Protein AF-A0A949Q951-F1 (afdb_monomer_lite)

Structure (mmCIF, N/CA/C/O backbone):
data_AF-A0A949Q951-F1
#
_entry.id   AF-A0A949Q951-F1
#
loop_
_atom_site.group_PDB
_atom_site.id
_atom_site.type_symbol
_atom_site.label_atom_id
_atom_site.label_alt_id
_atom_site.label_comp_id
_atom_site.label_asym_id
_atom_site.label_entity_id
_atom_site.label_seq_id
_atom_site.pdbx_PDB_ins_code
_atom_site.Cartn_x
_atom_site.Cartn_y
_atom_site.Cartn_z
_atom_site.occupancy
_atom_site.B_iso_or_equiv
_atom_site.auth_seq_id
_atom_site.auth_comp_id
_atom_site.auth_asym_id
_atom_site.auth_atom_id
_atom_site.pdbx_PDB_model_num
ATOM 1 N N . ALA A 1 1 ? 5.666 -9.794 -0.772 1.00 92.56 1 ALA A N 1
ATOM 2 C CA . ALA A 1 1 ? 6.484 -8.884 -1.601 1.00 92.56 1 ALA A CA 1
ATOM 3 C C . ALA A 1 1 ? 5.979 -7.473 -1.362 1.00 92.56 1 ALA A C 1
ATOM 5 O O . ALA A 1 1 ? 4.818 -7.342 -1.013 1.00 92.56 1 ALA A O 1
ATOM 6 N N . GLU A 1 2 ? 6.804 -6.449 -1.551 1.00 94.69 2 GLU A N 1
ATOM 7 C CA . GLU A 1 2 ? 6.413 -5.057 -1.303 1.00 94.69 2 GLU A CA 1
ATOM 8 C C . GLU A 1 2 ? 6.568 -4.225 -2.583 1.00 94.69 2 GLU A C 1
ATOM 10 O O . GLU A 1 2 ? 7.562 -4.348 -3.308 1.00 94.69 2 GLU A O 1
ATOM 15 N N . ALA A 1 3 ? 5.567 -3.400 -2.884 1.00 94.50 3 ALA A N 1
ATOM 16 C CA . ALA A 1 3 ? 5.558 -2.507 -4.030 1.00 94.50 3 ALA A CA 1
ATOM 17 C C . ALA A 1 3 ? 6.258 -1.187 -3.680 1.00 94.50 3 ALA A C 1
ATOM 19 O O . ALA A 1 3 ? 5.653 -0.251 -3.160 1.00 94.50 3 ALA A O 1
ATOM 20 N N . LEU A 1 4 ? 7.539 -1.095 -4.032 1.00 94.00 4 LEU A N 1
ATOM 21 C CA . LEU A 1 4 ? 8.333 0.109 -3.823 1.00 94.00 4 LEU A CA 1
ATOM 22 C C . LEU A 1 4 ? 8.387 0.961 -5.091 1.00 94.00 4 LEU A C 1
ATOM 24 O O . LEU A 1 4 ? 8.942 0.550 -6.114 1.00 94.00 4 LEU A O 1
ATOM 28 N N . VAL A 1 5 ? 7.854 2.182 -5.018 1.00 93.94 5 VAL A N 1
ATOM 29 C CA . VAL A 1 5 ? 7.845 3.092 -6.166 1.00 93.94 5 VAL A CA 1
ATOM 30 C C . VAL A 1 5 ? 9.274 3.464 -6.584 1.00 93.94 5 VAL A C 1
ATOM 32 O O . VAL A 1 5 ? 10.173 3.656 -5.758 1.00 93.94 5 VAL A O 1
ATOM 35 N N . ARG A 1 6 ? 9.504 3.550 -7.893 1.00 94.50 6 ARG A N 1
ATOM 36 C CA . ARG A 1 6 ? 10.776 3.962 -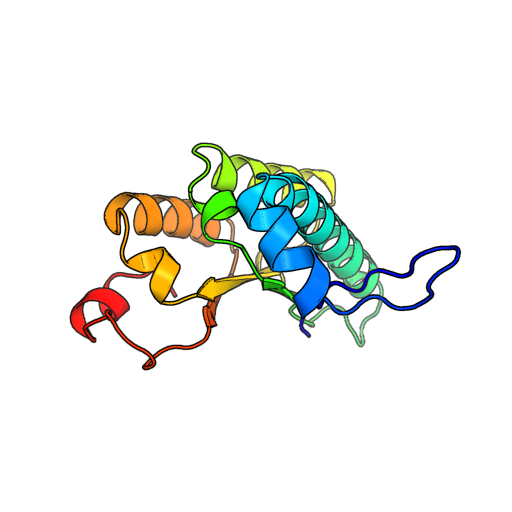8.496 1.00 94.50 6 ARG A CA 1
ATOM 37 C C . ARG A 1 6 ? 10.472 4.899 -9.651 1.00 94.50 6 ARG A C 1
ATOM 39 O O . ARG A 1 6 ? 9.682 4.549 -10.524 1.00 94.50 6 ARG A O 1
ATOM 46 N N . TRP A 1 7 ? 11.110 6.064 -9.669 1.00 94.50 7 TRP A N 1
ATOM 47 C CA . TRP A 1 7 ? 10.988 6.994 -10.784 1.00 94.50 7 TRP A CA 1
ATOM 48 C C . TRP A 1 7 ? 12.217 6.881 -11.681 1.00 94.50 7 TRP A C 1
ATOM 50 O O . TRP A 1 7 ? 13.328 7.184 -11.262 1.00 94.50 7 TRP A O 1
ATOM 60 N N . GLN A 1 8 ? 12.011 6.428 -12.916 1.00 94.38 8 GLN A N 1
ATOM 61 C CA . GLN A 1 8 ? 13.016 6.473 -13.976 1.00 94.38 8 GLN A CA 1
ATOM 62 C C . GLN A 1 8 ? 12.754 7.705 -14.844 1.00 94.38 8 GLN A C 1
ATOM 64 O O . GLN A 1 8 ? 11.842 7.703 -15.672 1.00 94.38 8 GLN A O 1
ATOM 69 N N . HIS A 1 9 ? 13.502 8.780 -14.613 1.00 95.06 9 HIS A N 1
ATOM 70 C CA . HIS A 1 9 ? 13.416 9.990 -15.421 1.00 95.06 9 HIS A CA 1
ATOM 71 C C . HIS A 1 9 ? 14.119 9.767 -16.765 1.00 95.06 9 HIS A C 1
ATOM 73 O O . HIS A 1 9 ? 15.242 9.255 -16.768 1.00 95.06 9 HIS A O 1
ATOM 79 N N . PRO A 1 10 ? 13.525 10.187 -17.899 1.00 93.69 10 PRO A N 1
ATOM 80 C CA . PRO A 1 10 ? 14.094 9.937 -19.227 1.00 93.69 10 PRO A CA 1
ATOM 81 C C . PRO A 1 10 ? 15.507 10.511 -19.401 1.00 93.69 10 PRO A C 1
ATOM 83 O O . PRO A 1 10 ? 16.320 9.926 -20.106 1.00 93.69 10 PRO A O 1
ATOM 86 N N . GLU A 1 11 ? 15.808 11.625 -18.730 1.00 96.06 11 GLU A N 1
ATOM 87 C CA . GLU A 1 11 ? 17.110 12.307 -18.828 1.00 96.06 11 GLU A CA 1
ATOM 88 C C . GLU A 1 11 ? 17.984 12.175 -17.573 1.00 96.06 11 GLU A C 1
ATOM 90 O O . GLU A 1 11 ? 19.206 12.172 -17.667 1.00 96.06 11 GLU A O 1
ATOM 95 N N . GLN A 1 12 ? 17.375 12.074 -16.386 1.00 92.62 12 GLN A N 1
ATOM 96 C CA . GLN A 1 12 ? 18.088 12.137 -15.101 1.00 92.62 12 GLN A CA 1
ATOM 97 C C . GLN A 1 12 ? 18.330 10.739 -14.515 1.00 92.62 12 GLN A C 1
ATOM 99 O O . GLN A 1 12 ? 18.992 10.603 -13.489 1.00 92.62 12 GLN A O 1
ATOM 104 N N . GLY A 1 13 ? 17.807 9.691 -15.161 1.00 94.62 13 GLY A N 1
ATOM 105 C CA . GLY A 1 13 ? 17.889 8.323 -14.671 1.00 94.62 13 GLY A CA 1
ATOM 106 C C . GLY A 1 13 ? 17.041 8.103 -13.419 1.00 94.62 13 GLY A C 1
ATOM 107 O O . GLY A 1 13 ? 15.970 8.690 -13.258 1.00 94.62 13 GLY A O 1
ATOM 108 N N . ALA A 1 14 ? 17.499 7.214 -12.540 1.00 95.38 14 ALA A N 1
ATOM 109 C CA . ALA A 1 14 ? 16.758 6.836 -11.345 1.00 95.38 14 ALA A CA 1
ATOM 110 C C . ALA A 1 14 ? 16.713 7.982 -10.319 1.00 95.38 14 ALA A C 1
ATOM 112 O O . ALA A 1 14 ? 17.737 8.362 -9.752 1.00 95.38 14 ALA A O 1
ATOM 113 N N . ILE A 1 15 ? 15.513 8.482 -10.029 1.00 95.81 15 ILE A N 1
ATOM 114 C CA . ILE A 1 15 ? 15.260 9.478 -8.985 1.00 95.81 15 ILE A CA 1
ATOM 115 C C . ILE A 1 15 ? 14.768 8.764 -7.723 1.00 95.81 15 ILE A C 1
ATOM 117 O O . ILE A 1 15 ? 13.821 7.970 -7.752 1.00 95.81 15 ILE A O 1
ATOM 121 N N . SER A 1 16 ? 15.420 9.058 -6.596 1.00 94.19 16 SER A N 1
ATOM 122 C CA . SER A 1 16 ? 15.073 8.483 -5.294 1.00 94.19 16 SER A CA 1
ATOM 123 C C . SER A 1 16 ? 13.668 8.909 -4.840 1.00 94.19 16 SER A C 1
ATOM 125 O O . SER A 1 16 ? 13.351 10.099 -4.921 1.00 94.19 16 SER A O 1
ATOM 127 N N . PRO A 1 17 ? 12.853 7.996 -4.273 1.00 93.88 17 PRO A N 1
ATOM 128 C CA . PRO A 1 17 ? 11.592 8.338 -3.609 1.00 93.88 17 PRO A CA 1
ATOM 129 C C . PRO A 1 17 ? 11.718 9.462 -2.582 1.00 93.88 17 PRO A C 1
ATOM 131 O O . PRO A 1 17 ? 10.856 10.333 -2.532 1.00 93.88 17 PRO A O 1
ATOM 134 N N . ALA A 1 18 ? 12.831 9.520 -1.847 1.00 94.12 18 ALA A N 1
ATOM 135 C CA . ALA A 1 18 ? 13.078 10.574 -0.863 1.00 94.12 18 ALA A CA 1
ATOM 136 C C . ALA A 1 18 ? 13.090 11.993 -1.469 1.00 94.12 18 ALA A C 1
ATOM 138 O O . ALA A 1 18 ? 12.850 12.959 -0.753 1.00 94.12 18 ALA A O 1
ATOM 139 N N . MET A 1 19 ? 13.343 12.130 -2.776 1.00 93.81 19 MET A N 1
ATOM 140 C CA . MET A 1 19 ? 13.358 13.426 -3.461 1.00 93.81 19 MET A CA 1
ATOM 141 C C . MET A 1 19 ? 11.974 13.872 -3.936 1.00 93.81 19 MET A C 1
ATOM 143 O O . MET A 1 19 ? 11.700 15.067 -3.959 1.00 93.81 19 MET A O 1
ATOM 147 N N . PHE A 1 20 ? 11.111 12.940 -4.351 1.00 94.88 20 PHE A N 1
ATOM 148 C CA . PHE A 1 20 ? 9.843 13.296 -4.998 1.00 94.88 20 PHE A CA 1
ATOM 149 C C . PHE A 1 20 ? 8.609 13.016 -4.146 1.00 94.88 20 PHE A C 1
ATOM 151 O O . PHE A 1 20 ? 7.591 13.669 -4.355 1.00 94.88 20 PHE A O 1
ATOM 158 N N . ILE A 1 21 ? 8.669 12.081 -3.193 1.00 95.31 21 ILE A N 1
ATOM 159 C CA . ILE A 1 21 ? 7.531 11.774 -2.320 1.00 95.31 21 ILE A CA 1
ATOM 160 C C . ILE A 1 21 ? 7.147 12.981 -1.456 1.00 95.31 21 ILE A C 1
ATOM 162 O O . ILE A 1 21 ? 5.970 13.334 -1.500 1.00 95.31 21 ILE A O 1
ATOM 166 N N . PRO A 1 22 ? 8.076 13.693 -0.779 1.00 95.00 22 PRO A N 1
ATOM 167 C CA . PRO A 1 22 ? 7.706 14.879 -0.001 1.00 95.00 22 PRO A CA 1
ATOM 168 C C . PRO A 1 22 ? 7.010 15.947 -0.856 1.00 95.00 22 PRO A C 1
ATOM 170 O O . PRO A 1 22 ? 5.962 16.469 -0.483 1.00 95.00 22 PRO A O 1
ATOM 173 N N . LEU A 1 23 ? 7.524 16.200 -2.064 1.00 95.00 23 LEU A N 1
ATOM 174 C CA . LEU A 1 23 ? 6.923 17.152 -2.998 1.00 95.00 23 LEU A CA 1
ATOM 175 C C . LEU A 1 23 ? 5.541 16.688 -3.489 1.00 95.00 23 LEU A C 1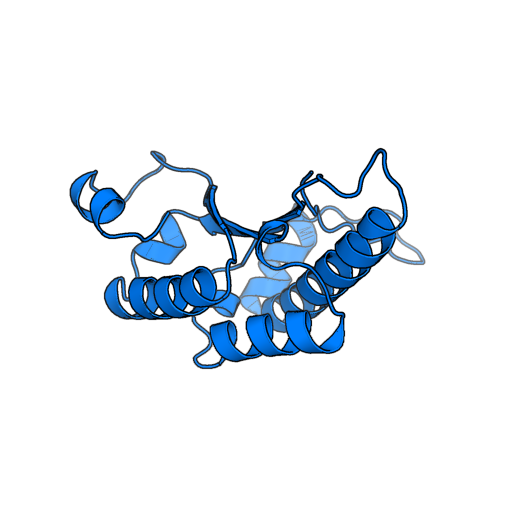
ATOM 177 O O . LEU A 1 23 ? 4.603 17.483 -3.589 1.00 95.00 23 LEU A O 1
ATOM 181 N N . ALA A 1 24 ? 5.391 15.398 -3.796 1.00 96.25 24 ALA A N 1
ATOM 182 C CA . ALA A 1 24 ? 4.109 14.820 -4.182 1.00 96.25 24 ALA A CA 1
ATOM 183 C C . ALA A 1 24 ? 3.091 14.923 -3.039 1.00 96.25 24 ALA A C 1
ATOM 185 O O . ALA A 1 24 ? 1.911 15.179 -3.282 1.00 96.25 24 ALA A O 1
ATOM 186 N N . GLU A 1 25 ? 3.527 14.757 -1.792 1.00 94.62 25 GLU A N 1
ATOM 187 C CA . GLU A 1 25 ? 2.675 14.962 -0.632 1.00 94.62 25 GLU A CA 1
ATOM 188 C C . GLU A 1 25 ? 2.267 16.422 -0.522 1.00 94.62 25 GLU A C 1
ATOM 190 O O . GLU A 1 25 ? 1.068 16.696 -0.514 1.00 94.62 25 GLU A O 1
ATOM 195 N N . GLU A 1 26 ? 3.210 17.362 -0.484 1.00 94.81 26 GLU A N 1
ATOM 196 C CA . GLU A 1 26 ? 2.952 18.805 -0.387 1.00 94.81 26 GLU A CA 1
ATOM 197 C C . GLU A 1 26 ? 1.955 19.297 -1.442 1.00 94.81 26 GLU A C 1
ATOM 199 O O . GLU A 1 26 ? 0.977 19.961 -1.099 1.00 94.81 26 GLU A O 1
ATOM 204 N N . THR A 1 27 ? 2.140 18.883 -2.696 1.00 96.00 27 THR A N 1
ATOM 205 C CA . THR A 1 27 ? 1.289 19.271 -3.836 1.00 96.00 27 THR A CA 1
ATOM 206 C C . THR A 1 27 ? -0.029 18.498 -3.929 1.00 96.00 27 THR A C 1
ATOM 208 O O . THR A 1 27 ? -0.904 18.860 -4.712 1.00 96.00 27 THR A O 1
ATOM 211 N N . GLY A 1 28 ? -0.190 17.417 -3.160 1.00 95.31 28 GLY A N 1
ATOM 212 C CA . GLY A 1 28 ? -1.333 16.504 -3.255 1.00 95.31 28 GLY A CA 1
ATOM 213 C C . GLY A 1 28 ? -1.252 15.504 -4.417 1.00 95.31 28 GLY A C 1
ATOM 214 O O . GLY A 1 28 ? -2.102 14.618 -4.517 1.00 95.31 28 GLY A O 1
ATOM 215 N N . PHE A 1 29 ? -0.213 15.577 -5.255 1.00 96.69 29 PHE A N 1
ATOM 216 C CA . PHE A 1 29 ? 0.020 14.634 -6.350 1.00 96.69 29 PHE A CA 1
ATOM 217 C C . PHE A 1 29 ? 0.235 13.190 -5.864 1.00 96.69 29 PHE A C 1
ATOM 219 O O . PHE A 1 29 ? -0.021 12.242 -6.607 1.00 96.69 29 PHE A O 1
ATOM 226 N N . ILE A 1 30 ? 0.601 13.002 -4.590 1.00 96.94 30 ILE A N 1
ATOM 227 C CA . ILE A 1 30 ? 0.725 11.687 -3.946 1.00 96.94 30 ILE A CA 1
ATOM 228 C C . ILE A 1 30 ? -0.553 10.847 -4.062 1.00 96.94 30 ILE A C 1
ATOM 230 O O . ILE A 1 30 ? -0.477 9.627 -4.140 1.00 96.94 30 ILE A O 1
ATOM 234 N N . ILE A 1 31 ? -1.729 11.480 -4.141 1.00 97.06 31 ILE A N 1
ATOM 235 C CA . ILE A 1 31 ? -3.007 10.776 -4.306 1.00 97.06 31 ILE A CA 1
ATOM 236 C C . ILE A 1 31 ? -3.059 10.085 -5.676 1.00 97.06 31 ILE A C 1
ATOM 238 O O . ILE A 1 31 ? -3.466 8.928 -5.774 1.00 97.06 31 ILE A O 1
ATOM 242 N N . GLN A 1 32 ? -2.609 10.771 -6.730 1.00 96.81 32 GLN A N 1
ATOM 243 C CA . GLN A 1 32 ? -2.574 10.220 -8.087 1.00 96.81 32 GLN A CA 1
ATOM 244 C C . GLN A 1 32 ? -1.496 9.143 -8.220 1.00 96.81 32 GLN A C 1
ATOM 246 O O . GLN A 1 32 ? -1.751 8.089 -8.803 1.00 96.81 32 GLN A O 1
ATOM 251 N N . VAL A 1 33 ? -0.320 9.373 -7.624 1.00 97.00 33 VAL A N 1
ATOM 252 C CA . VAL A 1 33 ? 0.754 8.371 -7.555 1.00 97.00 33 VAL A CA 1
ATOM 253 C C . VAL A 1 33 ? 0.256 7.112 -6.849 1.00 97.00 33 VAL A C 1
ATOM 255 O O . VAL A 1 33 ? 0.386 6.019 -7.391 1.00 97.00 33 VAL A O 1
ATOM 258 N N . GLY A 1 34 ? -0.377 7.254 -5.685 1.00 97.44 34 GLY A N 1
ATOM 259 C CA . GLY A 1 34 ? -0.910 6.133 -4.918 1.00 97.44 34 GLY A CA 1
ATOM 260 C C . GLY A 1 34 ? -2.004 5.360 -5.657 1.00 97.44 34 GLY A C 1
ATOM 261 O O . GLY A 1 34 ? -2.003 4.131 -5.631 1.00 97.44 34 GLY A O 1
ATOM 262 N N . ALA A 1 35 ? -2.908 6.043 -6.367 1.00 97.81 35 ALA A N 1
ATOM 263 C CA . ALA A 1 35 ? -3.921 5.384 -7.197 1.00 97.81 35 ALA A CA 1
ATOM 264 C C . ALA A 1 35 ? -3.283 4.567 -8.333 1.00 97.81 35 ALA A C 1
ATOM 266 O O . ALA A 1 35 ? -3.674 3.425 -8.589 1.00 97.81 35 ALA A O 1
ATOM 267 N N . TRP A 1 36 ? -2.260 5.127 -8.985 1.00 97.75 36 TRP A N 1
ATOM 268 C CA . TRP A 1 36 ? -1.504 4.423 -10.017 1.00 97.75 36 TRP A CA 1
ATOM 269 C C . TRP A 1 36 ? -0.758 3.205 -9.453 1.00 97.75 36 TRP A C 1
ATOM 271 O O . TRP A 1 36 ? -0.864 2.118 -10.024 1.00 97.75 36 TRP A O 1
ATOM 281 N N . VAL A 1 37 ? -0.063 3.352 -8.318 1.00 98.19 37 VAL A N 1
ATOM 282 C CA . VAL A 1 37 ? 0.654 2.249 -7.650 1.00 98.19 37 VAL A CA 1
ATOM 283 C C . VAL A 1 37 ? -0.313 1.129 -7.275 1.00 98.19 37 VAL A C 1
ATOM 285 O O . VAL A 1 37 ? -0.051 -0.028 -7.595 1.00 98.19 37 VAL A O 1
ATOM 288 N N . LEU A 1 38 ? -1.454 1.459 -6.664 1.00 98.56 38 LEU A N 1
ATOM 289 C CA . LEU A 1 38 ? -2.470 0.484 -6.273 1.00 98.56 38 LEU A CA 1
ATOM 290 C C . LEU A 1 38 ? -2.979 -0.321 -7.473 1.00 98.56 38 LEU A C 1
ATOM 292 O O . LEU A 1 38 ? -3.057 -1.549 -7.413 1.00 98.56 38 LEU A O 1
ATOM 296 N N . ARG A 1 39 ? -3.295 0.357 -8.582 1.00 98.62 39 ARG A N 1
ATOM 297 C CA . ARG A 1 39 ? -3.731 -0.314 -9.809 1.00 98.62 39 ARG A CA 1
ATOM 298 C C . ARG A 1 39 ? -2.653 -1.254 -10.343 1.00 98.62 39 ARG A C 1
ATOM 300 O O . ARG A 1 39 ? -2.960 -2.403 -10.650 1.00 98.62 39 ARG A O 1
ATOM 307 N N . ARG A 1 40 ? -1.397 -0.799 -10.407 1.00 98.50 40 ARG A N 1
ATOM 308 C CA . ARG A 1 40 ? -0.266 -1.631 -10.847 1.00 98.50 40 ARG A CA 1
ATOM 309 C C . ARG A 1 40 ? -0.046 -2.840 -9.947 1.00 98.50 40 ARG A C 1
ATOM 311 O O . ARG A 1 40 ? 0.213 -3.923 -10.459 1.00 98.50 40 ARG A O 1
ATOM 318 N N . ALA A 1 41 ? -0.190 -2.682 -8.635 1.00 98.56 41 ALA A N 1
ATOM 319 C CA . ALA A 1 41 ? -0.101 -3.788 -7.690 1.00 98.56 41 ALA A CA 1
ATOM 320 C C . ALA A 1 41 ? -1.206 -4.827 -7.934 1.00 98.56 41 ALA A C 1
ATOM 322 O O . ALA A 1 41 ? -0.930 -6.023 -7.998 1.00 98.56 41 ALA A O 1
ATOM 323 N N . CYS A 1 42 ? -2.442 -4.380 -8.159 1.00 98.75 42 CYS A N 1
ATOM 324 C CA . CYS A 1 42 ? -3.551 -5.276 -8.475 1.00 98.75 42 CYS A CA 1
ATOM 325 C C . CYS A 1 42 ? -3.340 -6.004 -9.817 1.00 98.75 42 CYS A C 1
ATOM 327 O O . CYS A 1 42 ? -3.508 -7.220 -9.891 1.00 98.75 42 CYS A O 1
ATOM 329 N N . GLU A 1 43 ? -2.900 -5.300 -10.864 1.00 98.69 43 GLU A N 1
ATOM 330 C CA . GLU A 1 43 ? -2.518 -5.906 -12.153 1.00 98.69 43 GLU A CA 1
ATOM 331 C C . GLU A 1 43 ? -1.387 -6.941 -11.979 1.00 98.69 43 GLU A C 1
ATOM 333 O O . GLU A 1 43 ? -1.426 -8.020 -12.572 1.00 98.69 43 GLU A O 1
ATOM 338 N N . GLN A 1 44 ? -0.406 -6.654 -11.120 1.00 98.56 44 GLN A N 1
ATOM 339 C CA . GLN A 1 44 ? 0.705 -7.558 -10.824 1.00 98.56 44 GLN A CA 1
ATOM 340 C C . GLN A 1 44 ? 0.257 -8.823 -10.077 1.00 98.56 44 GLN A C 1
ATOM 342 O O . GLN A 1 44 ? 0.735 -9.914 -10.392 1.00 98.56 44 GLN A O 1
ATOM 347 N N . LEU A 1 45 ? -0.674 -8.702 -9.127 1.00 98.69 45 LEU A N 1
ATOM 348 C CA . LEU A 1 45 ? -1.274 -9.847 -8.434 1.00 98.69 45 LEU A CA 1
ATOM 349 C C . LEU A 1 45 ? -2.034 -10.758 -9.405 1.00 98.69 45 LEU A C 1
ATOM 351 O O . LEU A 1 45 ? -1.933 -11.981 -9.313 1.00 98.69 45 LEU A O 1
ATOM 355 N N . VAL A 1 46 ? -2.746 -10.176 -10.372 1.00 98.62 46 VAL A N 1
ATOM 356 C CA . VAL A 1 46 ? -3.406 -10.936 -11.445 1.00 98.62 46 VAL A CA 1
ATOM 357 C C . VAL A 1 46 ? -2.373 -11.629 -12.326 1.00 98.62 46 VAL A C 1
ATOM 359 O O . VAL A 1 46 ? -2.543 -12.792 -12.665 1.00 98.62 46 VAL A O 1
ATOM 362 N N . LEU A 1 47 ? -1.263 -10.977 -12.673 1.00 98.44 47 LEU A N 1
ATOM 363 C CA . LEU A 1 47 ? -0.202 -11.644 -13.429 1.00 98.44 47 LEU A CA 1
ATOM 364 C C . LEU A 1 47 ? 0.365 -12.848 -12.658 1.00 98.44 47 LEU A C 1
ATOM 366 O O . LEU A 1 47 ? 0.516 -13.930 -13.223 1.00 98.44 47 LEU A O 1
ATOM 370 N N . TRP A 1 48 ? 0.643 -12.679 -11.363 1.00 98.44 48 TRP A N 1
ATOM 371 C CA . TRP A 1 48 ? 1.162 -13.748 -10.509 1.00 98.44 48 TRP A CA 1
ATOM 372 C C . TRP A 1 48 ? 0.181 -14.898 -10.306 1.00 98.44 48 TRP A C 1
ATOM 374 O O . TRP A 1 48 ? 0.629 -16.035 -10.171 1.00 98.44 48 TRP A O 1
ATOM 384 N N . SER A 1 49 ? -1.131 -14.651 -10.344 1.00 98.12 49 SER A N 1
ATOM 385 C CA . SER A 1 49 ? -2.135 -15.711 -10.185 1.00 98.12 49 SER A CA 1
ATOM 386 C C . SER A 1 49 ? -2.052 -16.789 -11.275 1.00 98.12 49 SER A C 1
ATOM 388 O O . SER A 1 49 ? -2.369 -17.947 -11.014 1.00 98.12 49 SER A O 1
ATOM 390 N N . HIS A 1 50 ? -1.542 -16.445 -12.462 1.00 97.88 50 HIS A N 1
ATOM 391 C CA . HIS A 1 50 ? -1.347 -17.377 -13.575 1.00 97.88 50 HIS A CA 1
ATOM 392 C C . HIS A 1 50 ? -0.099 -18.262 -13.427 1.00 97.88 50 HIS A C 1
ATOM 394 O O . HIS A 1 50 ? 0.084 -19.201 -14.202 1.00 97.88 50 HIS A O 1
ATOM 400 N N . ASN A 1 51 ? 0.772 -17.982 -12.453 1.00 97.75 51 ASN A N 1
ATOM 401 C CA . ASN A 1 51 ? 1.970 -18.768 -12.185 1.00 97.75 51 ASN A CA 1
ATOM 402 C C . ASN A 1 51 ? 1.814 -19.535 -10.857 1.00 97.75 51 ASN A C 1
ATOM 404 O O . ASN A 1 51 ? 1.801 -18.901 -9.801 1.00 97.75 51 ASN A O 1
ATOM 408 N N . PRO A 1 52 ? 1.777 -20.883 -10.860 1.00 97.00 52 PRO A N 1
ATOM 409 C CA . PRO A 1 52 ? 1.635 -21.681 -9.637 1.00 97.00 52 PRO A CA 1
ATOM 410 C C . PRO A 1 52 ? 2.681 -21.385 -8.550 1.00 97.00 52 PRO A C 1
ATO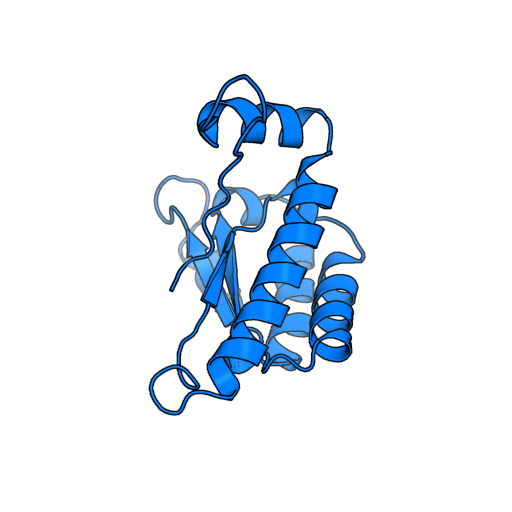M 412 O O . PRO A 1 52 ? 2.393 -21.508 -7.363 1.00 97.00 52 PRO A O 1
ATOM 415 N N . ALA A 1 53 ? 3.889 -20.961 -8.935 1.00 97.62 53 ALA A N 1
ATOM 416 C CA . ALA A 1 53 ? 4.943 -20.605 -7.988 1.00 97.62 53 ALA A CA 1
ATOM 417 C C . ALA A 1 53 ? 4.734 -19.231 -7.324 1.00 97.62 53 ALA A C 1
ATOM 419 O O . ALA A 1 53 ? 5.387 -18.940 -6.328 1.00 97.62 53 ALA A O 1
ATOM 420 N N . MET A 1 54 ? 3.858 -18.379 -7.867 1.00 97.56 54 MET A N 1
ATOM 421 C CA . MET A 1 54 ? 3.663 -16.993 -7.417 1.00 97.56 54 MET A CA 1
ATOM 422 C C . MET A 1 54 ? 2.220 -16.680 -7.007 1.00 97.56 54 MET A C 1
ATOM 424 O O . MET A 1 54 ? 1.987 -15.671 -6.350 1.00 97.56 54 MET A O 1
ATOM 428 N N . CYS A 1 55 ? 1.252 -17.534 -7.345 1.00 97.00 55 CYS A N 1
ATOM 429 C CA . CYS A 1 55 ? -0.176 -17.273 -7.141 1.00 97.00 55 CYS A CA 1
ATOM 430 C C . CYS A 1 55 ? -0.601 -17.114 -5.672 1.00 97.00 55 CYS A C 1
ATOM 432 O O . CYS A 1 55 ? -1.699 -16.638 -5.403 1.00 97.00 55 CYS A O 1
ATOM 434 N N . HIS A 1 56 ? 0.260 -17.501 -4.731 1.00 96.94 56 HIS A N 1
ATOM 435 C CA . HIS A 1 56 ? 0.052 -17.372 -3.290 1.00 96.94 56 HIS A CA 1
ATOM 436 C C . HIS A 1 56 ? 0.742 -16.137 -2.683 1.00 96.94 56 HIS A C 1
ATOM 438 O O . HIS A 1 56 ? 0.619 -15.896 -1.483 1.00 96.94 56 HIS A O 1
ATOM 444 N N . LEU A 1 57 ? 1.507 -15.373 -3.470 1.00 98.00 57 LEU A N 1
ATOM 445 C CA . LEU A 1 57 ? 2.261 -14.232 -2.961 1.00 98.00 57 LEU A CA 1
ATOM 446 C C . LEU A 1 57 ? 1.325 -13.070 -2.628 1.00 98.00 57 LEU A C 1
ATOM 448 O O . LEU A 1 57 ? 0.542 -12.622 -3.461 1.00 98.00 57 LEU A O 1
ATOM 452 N N . THR A 1 58 ? 1.465 -12.545 -1.413 1.00 98.25 58 THR A N 1
ATOM 453 C CA . THR A 1 58 ? 0.885 -11.257 -1.022 1.00 98.25 58 THR A CA 1
ATOM 454 C C . THR A 1 58 ? 1.765 -10.113 -1.528 1.00 98.25 58 THR A C 1
ATOM 456 O O . THR A 1 58 ? 3.001 -10.215 -1.495 1.00 98.25 58 THR A O 1
ATOM 459 N N . LEU A 1 59 ? 1.136 -9.029 -1.980 1.00 98.50 59 LEU A N 1
ATOM 460 C CA . LEU A 1 59 ? 1.788 -7.782 -2.361 1.00 98.50 59 LEU A CA 1
ATOM 461 C C . LEU A 1 59 ? 1.332 -6.643 -1.448 1.00 98.50 59 LEU A C 1
ATOM 463 O O . LEU A 1 59 ? 0.147 -6.308 -1.422 1.00 98.50 59 LEU A O 1
ATOM 467 N N . SER A 1 60 ? 2.289 -6.051 -0.744 1.00 98.31 60 SER A N 1
ATOM 468 C CA . SER A 1 60 ? 2.079 -4.936 0.173 1.00 98.31 60 SER A CA 1
ATOM 469 C C . SER A 1 60 ? 2.278 -3.601 -0.554 1.00 98.31 60 SER A C 1
ATOM 471 O O . SER A 1 60 ? 3.182 -3.470 -1.386 1.00 98.31 60 SER A O 1
ATOM 473 N N . VAL A 1 61 ? 1.397 -2.631 -0.306 1.00 98.06 61 VAL A N 1
ATOM 474 C CA . VAL A 1 61 ? 1.390 -1.303 -0.935 1.00 98.06 61 VAL A CA 1
ATOM 475 C C . VAL A 1 61 ? 1.343 -0.227 0.140 1.00 98.06 61 VAL A C 1
ATOM 477 O O . VAL A 1 61 ? 0.373 -0.136 0.889 1.00 98.06 61 VAL A O 1
ATOM 480 N N . ASN A 1 62 ? 2.353 0.638 0.143 1.00 95.94 62 ASN A N 1
ATOM 481 C CA . ASN A 1 62 ? 2.412 1.815 1.000 1.00 95.94 62 ASN A CA 1
ATOM 482 C C . ASN A 1 62 ? 1.315 2.828 0.646 1.00 95.94 62 ASN A C 1
ATOM 484 O O . ASN A 1 62 ? 1.183 3.235 -0.514 1.00 95.94 62 ASN A O 1
ATOM 488 N N . VAL A 1 63 ? 0.557 3.275 1.650 1.00 95.94 63 VAL A N 1
ATOM 489 C CA . VAL A 1 63 ? -0.507 4.272 1.481 1.00 95.94 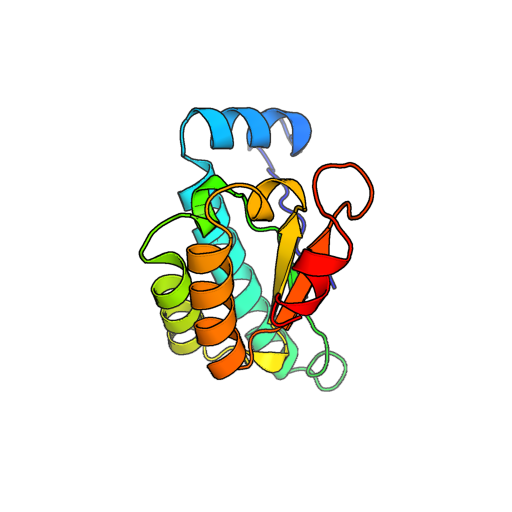63 VAL A CA 1
ATOM 490 C C . VAL A 1 63 ? -0.175 5.538 2.264 1.00 95.94 63 VAL A C 1
ATOM 492 O O . VAL A 1 63 ? -0.047 5.528 3.485 1.00 95.94 63 VAL A O 1
ATOM 495 N N . SER A 1 64 ? -0.096 6.671 1.561 1.00 94.12 64 SER A N 1
ATOM 496 C CA . SER A 1 64 ? 0.097 7.968 2.221 1.00 94.12 64 SER A CA 1
ATOM 497 C C . SER A 1 64 ? -1.125 8.369 3.053 1.00 94.12 64 SER A C 1
ATOM 499 O O . SER A 1 64 ? -2.276 8.145 2.657 1.00 94.12 64 SER A O 1
ATOM 501 N N . ALA A 1 65 ? -0.894 9.099 4.147 1.00 92.44 65 ALA A N 1
ATOM 502 C CA . ALA A 1 65 ? -1.975 9.628 4.975 1.00 92.44 65 ALA A CA 1
ATOM 503 C C . ALA A 1 65 ? -2.944 10.518 4.176 1.00 92.44 65 ALA A C 1
ATOM 505 O O . ALA A 1 65 ? -4.156 10.459 4.379 1.00 92.44 65 ALA A O 1
ATOM 506 N N . LYS A 1 66 ? -2.446 11.334 3.234 1.00 93.31 66 LYS A N 1
ATOM 507 C CA . LYS A 1 66 ? -3.300 12.203 2.399 1.00 93.31 66 LYS A CA 1
ATOM 508 C C . LYS A 1 66 ? -4.245 11.408 1.497 1.00 93.31 66 LYS A C 1
ATOM 510 O O . LYS A 1 66 ? -5.384 11.830 1.296 1.00 93.31 66 LYS A O 1
ATOM 515 N N . GLN A 1 67 ? -3.781 10.279 0.963 1.00 95.31 67 GLN A N 1
ATOM 516 C CA . GLN A 1 67 ? -4.589 9.396 0.128 1.00 95.31 67 GLN A CA 1
ATOM 517 C C . GLN A 1 67 ? -5.620 8.634 0.963 1.00 95.31 67 GLN A C 1
ATOM 519 O O . GLN A 1 67 ? -6.798 8.643 0.618 1.00 95.31 67 GLN A O 1
ATOM 524 N N . PHE A 1 68 ? -5.208 8.030 2.080 1.00 95.25 68 PHE A N 1
ATOM 525 C CA . PHE A 1 68 ? -6.112 7.249 2.924 1.00 95.25 68 PHE A CA 1
ATOM 526 C C . PHE A 1 68 ? -7.251 8.102 3.503 1.00 95.25 68 PHE A C 1
ATOM 528 O O . PHE A 1 68 ? -8.400 7.661 3.584 1.00 95.25 68 PHE A O 1
ATOM 535 N N . HIS A 1 69 ? -6.970 9.360 3.863 1.00 93.38 69 HIS A N 1
ATOM 536 C CA . HIS A 1 69 ? -7.981 10.281 4.381 1.00 93.38 69 HIS A CA 1
ATOM 537 C C . HIS A 1 69 ? -9.011 10.739 3.336 1.00 93.38 69 HIS A C 1
ATOM 539 O O . HIS A 1 69 ? -10.059 11.249 3.736 1.00 93.38 69 HIS A O 1
ATOM 545 N N . GLN A 1 70 ? -8.806 10.492 2.035 1.00 94.69 70 GLN A N 1
ATOM 546 C CA . GLN A 1 70 ? -9.846 10.747 1.032 1.00 94.69 70 GLN A CA 1
ATOM 547 C C . GLN A 1 70 ? -11.128 9.984 1.381 1.00 94.69 70 GLN A C 1
ATOM 549 O O . GLN A 1 70 ? -11.090 8.822 1.798 1.00 94.69 70 GLN A O 1
ATOM 554 N N . LYS A 1 71 ? -12.280 10.650 1.260 1.00 94.19 71 LYS A N 1
ATOM 555 C CA . LYS A 1 71 ? -13.578 10.072 1.653 1.00 94.19 71 LYS A CA 1
ATOM 556 C C . LYS A 1 71 ? -13.908 8.815 0.849 1.00 94.19 71 LYS A C 1
ATOM 558 O O . LYS A 1 71 ? -14.483 7.876 1.382 1.00 94.19 71 LYS A O 1
ATOM 563 N N . ASP A 1 72 ? -13.501 8.791 -0.411 1.00 95.44 72 ASP A N 1
ATOM 564 C CA . ASP A 1 72 ? -13.739 7.729 -1.381 1.00 95.44 72 ASP A CA 1
ATOM 565 C C . ASP A 1 72 ? -12.611 6.686 -1.447 1.00 95.44 72 ASP A C 1
ATOM 567 O O . ASP A 1 72 ? -12.680 5.785 -2.279 1.00 95.44 72 ASP A O 1
ATOM 571 N N . PHE A 1 73 ? -11.600 6.748 -0.568 1.00 97.44 73 PHE A N 1
ATOM 572 C CA . PHE A 1 73 ? -10.450 5.836 -0.614 1.00 97.44 73 PHE A CA 1
ATOM 573 C C . PHE A 1 73 ? -10.861 4.356 -0.625 1.00 97.44 73 PHE A C 1
ATOM 575 O O . PHE A 1 73 ? -10.442 3.601 -1.502 1.00 97.44 73 PHE A O 1
ATOM 582 N N . ALA A 1 74 ? -11.728 3.942 0.306 1.00 97.69 74 ALA A N 1
ATOM 583 C CA . ALA A 1 74 ? -12.168 2.550 0.385 1.00 97.69 74 ALA A CA 1
ATOM 584 C C . ALA A 1 74 ? -12.921 2.116 -0.886 1.00 97.69 74 ALA A C 1
ATOM 586 O O . ALA A 1 74 ? -12.668 1.042 -1.431 1.00 97.69 74 ALA A O 1
ATOM 587 N N . HIS A 1 75 ? -13.792 2.986 -1.405 1.00 97.88 75 HIS A N 1
ATOM 588 C CA . HIS A 1 75 ? -14.506 2.749 -2.658 1.00 97.88 75 HIS A CA 1
ATOM 589 C C . HIS A 1 75 ? -13.542 2.617 -3.846 1.00 97.88 75 HIS A C 1
ATOM 591 O O . HIS A 1 75 ? -13.716 1.733 -4.685 1.00 97.88 75 HIS A O 1
ATOM 597 N N . HIS A 1 76 ? -12.501 3.452 -3.908 1.00 98.12 76 HIS A N 1
ATOM 598 C CA . HIS A 1 76 ? -11.477 3.385 -4.946 1.00 98.12 76 HIS A CA 1
ATOM 599 C C . HIS A 1 76 ? -10.749 2.035 -4.926 1.00 98.12 76 HIS A C 1
ATOM 601 O O . HIS A 1 76 ? -10.602 1.412 -5.974 1.00 98.12 76 HIS A O 1
ATOM 607 N N . VAL A 1 77 ? -10.330 1.548 -3.753 1.00 98.62 77 VAL A N 1
ATOM 608 C CA . VAL A 1 77 ? -9.649 0.245 -3.630 1.00 98.62 77 VAL A CA 1
ATOM 609 C C . VAL A 1 77 ? -10.550 -0.893 -4.103 1.00 98.62 77 VAL A C 1
ATOM 611 O O . VAL A 1 77 ? -10.129 -1.691 -4.939 1.00 98.62 77 VAL A O 1
ATOM 614 N N . VAL A 1 78 ? -11.799 -0.938 -3.630 1.00 98.44 78 VAL A N 1
ATOM 615 C CA . VAL A 1 78 ? -12.776 -1.963 -4.037 1.00 98.44 78 VAL A CA 1
ATOM 616 C C . VAL A 1 78 ? -13.027 -1.917 -5.545 1.00 98.44 78 VAL A C 1
ATOM 618 O O . VAL A 1 78 ? -13.037 -2.954 -6.206 1.00 98.44 78 VAL A O 1
ATOM 621 N N . THR A 1 79 ? -13.165 -0.716 -6.107 1.00 98.44 79 THR A N 1
ATOM 622 C CA . THR A 1 79 ? -13.352 -0.523 -7.549 1.00 98.44 79 THR A CA 1
ATOM 623 C C . THR A 1 79 ? -12.147 -1.031 -8.336 1.00 98.44 79 THR A C 1
ATOM 625 O O . THR A 1 79 ? -12.322 -1.745 -9.319 1.00 98.44 79 THR A O 1
ATOM 628 N N . THR A 1 80 ? -10.925 -0.713 -7.905 1.00 98.62 80 THR A N 1
ATOM 629 C CA . THR A 1 80 ? -9.699 -1.173 -8.569 1.00 98.62 80 THR A CA 1
ATOM 630 C C . THR A 1 80 ? -9.579 -2.694 -8.528 1.00 98.62 80 THR A C 1
ATOM 632 O O . THR A 1 80 ? -9.340 -3.299 -9.569 1.00 98.62 80 THR A O 1
ATOM 635 N N . LEU A 1 81 ? -9.826 -3.322 -7.373 1.00 98.69 81 LEU A N 1
ATOM 636 C CA . LEU A 1 81 ? -9.841 -4.783 -7.233 1.00 98.69 81 LEU A CA 1
ATOM 637 C C . LEU A 1 81 ? -10.852 -5.434 -8.185 1.00 98.69 81 LEU A C 1
ATOM 639 O O . LEU A 1 81 ? -10.515 -6.395 -8.877 1.00 98.69 81 LEU A O 1
ATOM 643 N N . ALA A 1 82 ? -12.068 -4.884 -8.262 1.00 98.44 82 ALA A N 1
ATOM 644 C CA . ALA A 1 82 ? -13.110 -5.374 -9.160 1.00 98.44 82 ALA A CA 1
ATOM 645 C C . ALA A 1 82 ? -12.740 -5.197 -10.642 1.00 98.44 82 ALA A C 1
ATOM 647 O O . ALA A 1 82 ? -12.988 -6.089 -11.449 1.00 98.44 82 ALA A O 1
ATOM 648 N N . GLN A 1 83 ? -12.125 -4.067 -11.007 1.00 98.50 83 GLN A N 1
ATOM 649 C CA . GLN A 1 83 ? -11.710 -3.783 -12.382 1.00 98.50 83 GLN A CA 1
ATOM 650 C C . GLN A 1 83 ? -10.561 -4.673 -12.857 1.00 98.50 83 GLN A C 1
ATOM 652 O O . GLN A 1 83 ? -10.524 -5.033 -14.032 1.00 98.50 83 GLN A O 1
ATOM 657 N N . THR A 1 84 ? -9.608 -5.001 -11.983 1.00 98.50 84 THR A N 1
ATOM 658 C CA . THR A 1 84 ? -8.466 -5.846 -12.357 1.00 98.50 84 THR A CA 1
ATOM 659 C C . THR A 1 84 ? -8.756 -7.334 -12.177 1.00 98.50 84 THR A C 1
ATOM 661 O O . THR A 1 84 ? -8.118 -8.1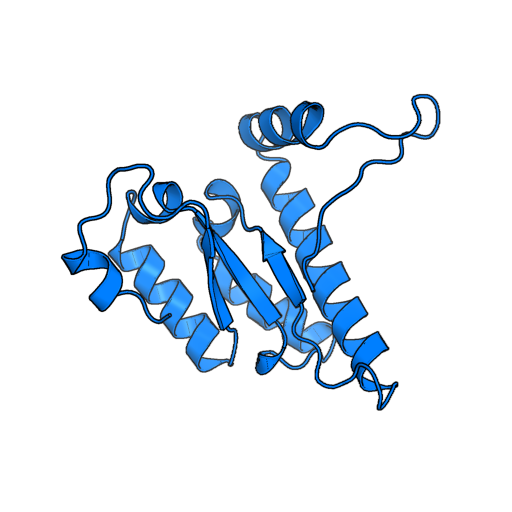49 -12.833 1.00 98.50 84 THR A O 1
ATOM 664 N N . GLY A 1 85 ? -9.680 -7.703 -11.284 1.00 98.31 85 GLY A N 1
ATOM 665 C CA . GLY A 1 85 ? -9.919 -9.092 -10.878 1.00 98.31 85 GLY A CA 1
ATOM 666 C C . GLY A 1 85 ? -8.863 -9.633 -9.908 1.00 98.31 85 GLY A C 1
ATOM 667 O O . GLY A 1 85 ? -8.668 -10.844 -9.817 1.00 98.31 85 GLY A O 1
ATOM 668 N N . ALA A 1 86 ? -8.146 -8.751 -9.205 1.00 98.62 86 ALA A N 1
ATOM 669 C CA . ALA A 1 86 ? -7.132 -9.168 -8.241 1.00 98.62 86 ALA A CA 1
ATOM 670 C C . ALA A 1 86 ? -7.795 -9.790 -7.006 1.00 98.62 86 ALA A C 1
ATOM 672 O O . ALA A 1 86 ? -8.811 -9.288 -6.530 1.00 98.62 86 ALA A O 1
ATOM 673 N N . ASN A 1 87 ? -7.205 -10.859 -6.463 1.00 98.44 87 ASN A N 1
ATOM 674 C CA . ASN A 1 87 ? -7.679 -11.454 -5.216 1.00 98.44 87 ASN A CA 1
ATOM 675 C C . ASN A 1 87 ? -7.390 -10.494 -4.043 1.00 98.44 87 ASN A C 1
ATOM 677 O O . ASN A 1 87 ? -6.212 -10.289 -3.732 1.00 98.44 87 ASN A O 1
ATOM 681 N N . PRO A 1 88 ? -8.413 -9.947 -3.359 1.00 98.31 88 PRO A N 1
ATOM 682 C CA . PRO A 1 88 ? -8.207 -8.994 -2.268 1.00 98.31 88 PRO A CA 1
ATOM 683 C C . PRO A 1 88 ? -7.378 -9.563 -1.113 1.00 98.31 88 PRO A C 1
ATOM 685 O O . PRO A 1 88 ? -6.605 -8.830 -0.508 1.00 98.31 88 PRO A O 1
ATOM 688 N N . ALA A 1 89 ? -7.463 -10.876 -0.863 1.00 98.12 89 ALA A N 1
ATOM 689 C CA . ALA A 1 89 ? -6.706 -11.553 0.194 1.00 98.12 89 ALA A CA 1
ATOM 690 C C . ALA A 1 89 ? -5.186 -11.553 -0.034 1.00 98.12 89 ALA A C 1
ATOM 692 O O . ALA A 1 89 ? -4.424 -11.867 0.880 1.00 98.12 89 ALA A O 1
ATOM 693 N N . LEU A 1 90 ? -4.738 -11.218 -1.247 1.00 98.50 90 LEU A N 1
ATOM 694 C CA . LEU A 1 90 ? -3.325 -11.095 -1.599 1.00 98.50 90 LEU A CA 1
ATOM 695 C C . LEU A 1 90 ? -2.860 -9.636 -1.683 1.00 98.50 90 LEU A C 1
ATOM 697 O O . LEU A 1 90 ? -1.677 -9.406 -1.921 1.00 98.50 90 LEU A O 1
ATOM 701 N N . LEU A 1 91 ? -3.750 -8.663 -1.479 1.00 98.69 91 LEU A N 1
ATOM 702 C CA . LEU A 1 91 ? -3.395 -7.253 -1.364 1.00 98.69 91 LEU A CA 1
ATOM 703 C C . LEU A 1 91 ? -3.280 -6.876 0.114 1.00 98.69 91 LEU A C 1
ATOM 705 O O . LEU A 1 91 ? -4.226 -7.046 0.885 1.00 98.69 91 LEU A O 1
ATOM 709 N N . GLU A 1 92 ? -2.136 -6.319 0.486 1.00 98.56 92 GLU A N 1
ATOM 710 C CA . GLU A 1 92 ? -1.901 -5.750 1.808 1.00 98.56 92 GLU A CA 1
ATOM 711 C C . GLU A 1 92 ? -1.658 -4.244 1.680 1.00 98.56 92 GLU A C 1
ATOM 713 O O . GLU A 1 92 ? -0.901 -3.798 0.820 1.00 98.56 92 GLU A O 1
ATOM 718 N N . LEU A 1 93 ? -2.346 -3.443 2.489 1.00 97.94 93 LEU A N 1
ATOM 719 C CA . LEU A 1 93 ? -2.136 -2.001 2.556 1.00 97.94 93 LEU A CA 1
ATOM 720 C C . LEU A 1 93 ? -1.301 -1.677 3.790 1.00 97.94 93 LEU A C 1
ATOM 722 O O . LEU A 1 93 ? -1.706 -1.993 4.911 1.00 97.94 93 LEU A O 1
ATOM 726 N N . GLU A 1 94 ? -0.163 -1.030 3.570 1.00 95.94 94 GLU A N 1
ATOM 727 C CA . GLU A 1 94 ? 0.751 -0.624 4.633 1.00 95.94 94 GLU A CA 1
ATOM 728 C C . GLU A 1 94 ? 0.441 0.808 5.044 1.00 95.94 94 GLU A C 1
ATOM 730 O O . GLU A 1 94 ? 0.363 1.727 4.218 1.00 95.94 94 GLU A O 1
ATOM 735 N N . LEU A 1 95 ? 0.199 0.972 6.337 1.00 92.56 95 LEU A N 1
ATOM 736 C CA . LEU A 1 95 ? -0.288 2.195 6.947 1.00 92.56 95 LEU A CA 1
ATOM 737 C C . LEU A 1 95 ? 0.737 2.676 7.971 1.00 92.56 95 LEU A C 1
ATOM 739 O O . LEU A 1 95 ? 1.189 1.879 8.780 1.00 92.56 95 LEU A O 1
ATOM 743 N N . THR A 1 96 ? 1.073 3.962 8.009 1.00 87.88 96 THR A N 1
ATOM 744 C CA . THR A 1 96 ? 2.001 4.466 9.037 1.00 87.88 96 THR A CA 1
ATOM 745 C C . THR A 1 96 ? 1.285 4.769 10.350 1.00 87.88 96 THR A C 1
ATOM 747 O O . THR A 1 96 ? 0.110 5.152 10.368 1.00 87.88 96 THR A O 1
ATOM 750 N N . GLU A 1 97 ? 2.006 4.675 11.469 1.00 83.38 97 GLU A N 1
ATOM 751 C CA . GLU A 1 97 ? 1.476 5.024 12.794 1.00 83.38 97 GLU A CA 1
ATOM 752 C C . GLU A 1 97 ? 0.901 6.457 12.836 1.00 83.38 97 GLU A C 1
ATOM 754 O O . GLU A 1 97 ? -0.208 6.684 13.325 1.00 83.38 97 GLU A O 1
ATOM 759 N N . GLY A 1 98 ? 1.603 7.428 12.240 1.00 81.31 98 GLY A N 1
ATOM 760 C CA . GLY A 1 98 ? 1.177 8.832 12.216 1.00 81.31 98 GLY A CA 1
ATOM 761 C C . GLY A 1 98 ? -0.148 9.082 11.486 1.00 81.31 98 GLY A C 1
ATOM 762 O O . GLY A 1 98 ? -0.849 10.050 11.795 1.00 81.31 98 GLY A O 1
ATOM 763 N N . MET A 1 99 ? -0.533 8.207 10.553 1.00 84.75 99 MET A N 1
ATOM 764 C CA . MET A 1 99 ? -1.818 8.303 9.861 1.00 84.75 99 MET A CA 1
ATOM 765 C C . MET A 1 99 ? -3.000 8.008 10.788 1.00 84.75 99 MET A C 1
ATOM 767 O O . MET A 1 99 ? -4.062 8.598 10.618 1.00 84.75 99 MET A O 1
ATOM 771 N N . MET A 1 100 ? -2.805 7.149 11.787 1.00 79.44 100 MET A N 1
ATOM 772 C CA . MET A 1 100 ? -3.861 6.698 12.695 1.00 79.44 100 MET A CA 1
ATOM 773 C C . MET A 1 100 ? -4.293 7.775 13.695 1.00 79.44 100 MET A C 1
ATOM 775 O O . MET A 1 100 ? -5.384 7.707 14.247 1.00 79.44 100 MET A O 1
ATOM 779 N N . VAL A 1 101 ? -3.441 8.771 13.951 1.00 72.94 101 VAL A N 1
ATOM 780 C CA . VAL A 1 101 ? -3.633 9.751 15.034 1.00 72.94 101 VAL A CA 1
ATOM 781 C C . VAL A 1 101 ? -4.719 10.778 14.703 1.00 72.94 101 VAL A C 1
ATOM 783 O O . VAL A 1 101 ? -5.357 11.329 15.602 1.00 72.94 101 VAL A O 1
ATOM 786 N N . ARG A 1 102 ? -4.946 11.056 13.415 1.00 70.56 102 ARG A N 1
ATOM 787 C CA . ARG A 1 102 ? -5.985 11.987 12.965 1.00 70.56 102 ARG A CA 1
ATOM 788 C C . ARG A 1 102 ? -7.230 11.188 12.600 1.00 70.56 102 ARG A C 1
ATOM 790 O O . ARG A 1 102 ? -7.209 10.437 11.641 1.00 70.56 102 ARG A O 1
ATOM 797 N N . ASP A 1 103 ? -8.310 11.392 13.352 1.00 79.25 103 ASP A N 1
ATOM 798 C CA . ASP A 1 103 ? -9.625 10.800 13.064 1.00 79.25 103 ASP A CA 1
ATOM 799 C C . ASP A 1 103 ? -9.635 9.254 13.056 1.00 79.25 103 ASP A C 1
ATOM 801 O O . ASP A 1 103 ? -9.999 8.594 12.081 1.00 79.25 103 ASP A O 1
ATOM 805 N N . VAL A 1 104 ? -9.225 8.674 14.191 1.00 85.62 104 VAL A N 1
ATOM 806 C CA . VAL A 1 104 ? -9.141 7.220 14.429 1.00 85.62 104 VAL A CA 1
ATOM 807 C C . VAL A 1 104 ? -10.417 6.478 14.014 1.00 85.62 104 VAL A C 1
ATOM 809 O O . VAL A 1 104 ? -10.332 5.397 13.435 1.00 85.62 104 VAL A O 1
ATOM 812 N N . GLU A 1 105 ? -11.599 7.029 14.306 1.00 89.00 105 GLU A N 1
ATOM 813 C CA . GLU A 1 105 ? -12.871 6.361 14.002 1.00 89.00 105 GLU A CA 1
ATOM 814 C C . GLU A 1 105 ? -13.106 6.258 12.493 1.00 89.00 105 GLU A C 1
ATOM 816 O O . GLU A 1 105 ? -13.427 5.174 12.002 1.00 89.00 105 GLU A O 1
ATOM 821 N N . ALA A 1 106 ? -12.868 7.340 11.741 1.00 90.06 106 ALA A N 1
ATOM 822 C CA . ALA A 1 106 ? -12.974 7.312 10.283 1.00 90.06 106 ALA A CA 1
ATOM 823 C C . ALA A 1 106 ? -11.953 6.354 9.653 1.00 90.06 106 ALA A C 1
ATOM 825 O O . ALA A 1 106 ? -12.222 5.731 8.621 1.00 90.06 106 ALA A O 1
ATOM 826 N N . VAL A 1 107 ? -10.776 6.216 10.271 1.00 91.38 107 VAL A N 1
ATOM 827 C CA . VAL A 1 107 ? -9.774 5.246 9.828 1.00 91.38 107 VAL A CA 1
ATOM 828 C C . VAL A 1 107 ? -10.252 3.814 10.053 1.00 91.38 107 VAL A C 1
ATOM 830 O O . VAL A 1 107 ? -10.238 3.016 9.113 1.00 91.38 107 VAL A O 1
ATOM 833 N N . ILE A 1 108 ? -10.741 3.501 11.256 1.00 92.12 108 ILE A N 1
ATOM 834 C CA . ILE A 1 108 ? -11.292 2.181 11.587 1.00 92.12 108 ILE A CA 1
ATOM 835 C C . ILE A 1 108 ? -12.436 1.822 10.634 1.00 92.12 108 ILE A C 1
ATOM 837 O O . ILE A 1 108 ? -12.449 0.710 10.110 1.00 92.12 108 ILE A O 1
ATOM 841 N N . GLU A 1 109 ? -13.361 2.745 10.363 1.00 93.88 109 GLU A N 1
ATOM 842 C CA . GLU A 1 109 ? -14.492 2.511 9.457 1.00 93.88 109 GLU A CA 1
ATOM 843 C C . GLU A 1 109 ? -14.022 2.091 8.055 1.00 93.88 109 GLU A C 1
ATOM 845 O O . GLU A 1 109 ? -14.451 1.059 7.532 1.00 93.88 109 GLU A O 1
ATOM 850 N N . LYS A 1 110 ? -13.070 2.827 7.467 1.00 95.56 110 LYS A N 1
ATOM 851 C CA . LYS A 1 110 ? -12.501 2.485 6.153 1.00 95.56 110 LYS A CA 1
ATOM 852 C C . LYS A 1 110 ? -11.802 1.131 6.164 1.00 95.56 110 LYS A C 1
ATOM 854 O O . LYS A 1 110 ? -11.975 0.349 5.227 1.00 95.56 110 LYS A O 1
ATOM 859 N N . MET A 1 111 ? -11.026 0.837 7.208 1.00 95.88 111 MET A N 1
ATOM 860 C CA . MET A 1 111 ? -10.344 -0.453 7.315 1.00 95.88 111 MET A CA 1
ATOM 861 C C . MET A 1 111 ? -11.343 -1.608 7.447 1.00 95.88 111 MET A C 1
ATOM 863 O O . MET A 1 111 ? -11.146 -2.643 6.818 1.00 95.88 111 MET A O 1
ATOM 867 N N . GLN A 1 112 ? -12.438 -1.436 8.195 1.00 95.94 112 GLN A N 1
ATOM 868 C CA . GLN A 1 112 ? -13.492 -2.451 8.311 1.00 95.94 112 GLN A CA 1
ATOM 869 C C . GLN A 1 112 ? -14.155 -2.734 6.962 1.00 95.94 112 GLN A C 1
ATOM 871 O O . GLN A 1 112 ? -14.325 -3.897 6.597 1.00 95.94 112 GLN A O 1
ATOM 876 N N . VAL A 1 113 ? -14.469 -1.689 6.186 1.00 96.75 113 VAL A N 1
ATOM 877 C CA . VAL A 1 113 ? -15.012 -1.849 4.827 1.00 96.75 113 VAL A CA 1
ATOM 878 C C . VAL A 1 113 ? -14.061 -2.675 3.963 1.00 96.75 113 VAL A C 1
ATOM 880 O O . VAL A 1 113 ? -14.481 -3.638 3.323 1.00 96.75 113 VAL A O 1
ATOM 883 N N . LEU A 1 114 ? -12.773 -2.334 3.958 1.00 98.12 114 LEU A N 1
ATOM 884 C CA . LEU A 1 114 ? -11.773 -3.006 3.129 1.00 98.12 114 LEU A CA 1
ATOM 885 C C . LEU A 1 114 ? -11.487 -4.441 3.587 1.00 98.12 114 LEU A C 1
ATOM 887 O O . LEU A 1 114 ? -11.404 -5.345 2.754 1.00 98.12 114 LEU A O 1
ATOM 891 N N . LYS A 1 115 ? -11.439 -4.685 4.897 1.00 97.00 115 LYS A N 1
ATOM 892 C CA . LYS A 1 115 ? -11.306 -6.032 5.460 1.00 97.00 115 LYS A CA 1
ATOM 893 C C . LYS A 1 115 ? -12.521 -6.901 5.157 1.00 97.00 115 LYS A C 1
ATOM 895 O O . LYS A 1 115 ? -12.362 -8.081 4.860 1.00 97.00 115 LYS A O 1
ATOM 900 N N . GLY A 1 116 ? -13.720 -6.315 5.141 1.00 97.25 116 GLY A N 1
ATOM 901 C CA . GLY A 1 116 ? -14.942 -6.980 4.680 1.00 97.25 116 GLY A CA 1
ATOM 902 C C . GLY A 1 116 ? -14.863 -7.465 3.227 1.00 97.25 116 GLY A C 1
ATOM 903 O O . GLY A 1 116 ? -15.539 -8.425 2.872 1.00 97.25 116 GLY A O 1
ATOM 904 N N . HIS A 1 117 ? -13.996 -6.858 2.409 1.00 97.62 117 HIS A N 1
ATOM 905 C CA . HIS A 1 117 ? -13.688 -7.307 1.046 1.00 97.62 117 HIS A CA 1
ATOM 906 C C . HIS A 1 117 ? -12.475 -8.248 0.971 1.00 97.62 117 HIS A C 1
ATOM 908 O O . HIS A 1 117 ? -12.143 -8.712 -0.115 1.00 97.62 117 HIS A O 1
ATOM 914 N N . GLY A 1 118 ? -11.819 -8.547 2.094 1.00 97.44 118 GLY A N 1
ATOM 915 C CA . GLY A 1 118 ? -10.664 -9.442 2.179 1.00 97.44 118 GLY A CA 1
ATOM 916 C C . GLY A 1 118 ? -9.300 -8.756 2.099 1.00 97.44 118 GLY A C 1
ATOM 917 O O . GLY A 1 118 ? -8.296 -9.459 2.120 1.00 97.44 118 GLY A O 1
ATOM 918 N N . VAL A 1 119 ? -9.236 -7.421 2.027 1.00 98.31 119 VAL A N 1
ATOM 919 C CA . VAL A 1 119 ? -7.961 -6.680 2.008 1.00 98.31 119 VAL A CA 1
ATOM 920 C C . VAL A 1 119 ? -7.249 -6.813 3.354 1.00 98.31 119 VAL A C 1
ATOM 922 O O . VAL A 1 119 ? -7.881 -6.734 4.412 1.00 98.31 119 VAL A O 1
ATOM 925 N N . ARG A 1 120 ? -5.929 -7.006 3.310 1.00 97.62 120 ARG A N 1
ATOM 926 C CA . ARG A 1 120 ? -5.068 -7.123 4.492 1.00 97.62 120 ARG A CA 1
ATOM 927 C C . ARG A 1 120 ? -4.452 -5.772 4.850 1.00 97.62 120 ARG A C 1
ATOM 929 O O . ARG A 1 120 ? -4.324 -4.897 3.996 1.00 97.62 120 ARG A O 1
ATOM 936 N N . PHE A 1 121 ? -4.056 -5.619 6.107 1.00 95.81 121 PHE A N 1
ATOM 937 C CA . PHE A 1 121 ? -3.400 -4.414 6.600 1.00 95.81 121 PHE A CA 1
ATOM 938 C C . PHE A 1 121 ? -2.150 -4.763 7.393 1.00 95.81 121 PHE A C 1
ATOM 940 O O . PHE A 1 121 ? -2.154 -5.705 8.186 1.00 95.81 121 PHE A O 1
ATOM 947 N N . SER A 1 122 ? -1.120 -3.945 7.229 1.00 93.00 122 SER A N 1
ATOM 948 C CA . SER A 1 122 ? 0.044 -3.900 8.106 1.00 93.00 122 SER A CA 1
ATOM 949 C C . SER A 1 122 ? 0.248 -2.464 8.592 1.00 93.00 122 SER A C 1
ATOM 951 O O . SER A 1 122 ? -0.221 -1.501 7.976 1.00 93.00 122 SER A O 1
ATOM 953 N N . LEU A 1 123 ? 0.895 -2.327 9.747 1.00 89.50 123 LEU A N 1
ATOM 954 C CA . LEU A 1 123 ? 1.265 -1.033 10.303 1.00 89.50 123 LEU A CA 1
ATOM 955 C C . LEU A 1 123 ? 2.782 -0.881 10.195 1.00 89.50 123 LEU A C 1
ATOM 957 O O . LEU A 1 123 ? 3.513 -1.696 10.759 1.00 89.50 123 LEU A O 1
ATOM 961 N N . ASP A 1 124 ? 3.221 0.146 9.482 1.00 81.06 124 ASP A N 1
ATOM 962 C CA . ASP A 1 124 ? 4.622 0.509 9.314 1.00 81.06 124 ASP A CA 1
ATOM 963 C C . ASP A 1 124 ? 5.074 1.503 10.400 1.00 81.06 124 ASP A C 1
ATOM 965 O O . ASP A 1 124 ? 4.265 2.265 10.949 1.00 81.06 124 ASP A O 1
ATOM 969 N N . ASP A 1 125 ? 6.367 1.463 10.730 1.00 76.00 125 ASP A N 1
ATOM 970 C CA . ASP A 1 125 ? 7.039 2.317 11.723 1.00 76.00 125 ASP A CA 1
ATOM 971 C C . ASP A 1 125 ? 6.398 2.348 13.133 1.00 76.00 125 ASP A C 1
ATOM 973 O O . ASP A 1 125 ? 6.534 3.327 13.877 1.00 76.00 125 ASP A O 1
ATOM 977 N N . PHE A 1 126 ? 5.710 1.273 13.545 1.00 70.19 126 PHE A N 1
ATOM 978 C CA . PHE A 1 126 ? 5.080 1.195 14.869 1.00 70.19 126 PHE A CA 1
ATOM 979 C C . PHE A 1 126 ? 6.097 1.301 16.017 1.00 70.19 126 PHE A C 1
ATOM 981 O O . PHE A 1 126 ? 7.101 0.587 16.052 1.00 70.19 126 PHE A O 1
ATOM 988 N N . GLY A 1 127 ? 5.788 2.134 17.014 1.00 66.81 127 GLY A N 1
ATOM 989 C CA . GLY A 1 127 ? 6.626 2.354 18.196 1.00 66.81 127 GLY A CA 1
ATOM 990 C C . GLY A 1 127 ? 7.535 3.579 18.084 1.00 66.81 127 GLY A C 1
ATOM 991 O O . GLY A 1 127 ? 8.325 3.836 18.994 1.00 66.81 127 GLY A O 1
ATOM 992 N N . THR A 1 128 ? 7.404 4.354 17.004 1.00 63.09 128 THR A N 1
ATOM 993 C CA . THR A 1 128 ? 8.128 5.618 16.805 1.00 63.09 128 THR A CA 1
ATOM 994 C C . THR A 1 128 ? 7.379 6.831 17.385 1.00 63.09 128 THR A C 1
ATOM 996 O O . THR A 1 128 ? 8.000 7.874 17.598 1.00 63.09 128 THR A O 1
ATOM 999 N N . GLY A 1 129 ? 6.090 6.696 17.755 1.00 62.75 129 GLY A N 1
ATOM 1000 C CA . GLY A 1 129 ? 5.368 7.649 18.619 1.00 62.75 129 GLY A CA 1
ATOM 1001 C C . GLY A 1 129 ? 3.833 7.690 18.463 1.00 62.75 129 GLY A C 1
ATOM 1002 O O . GLY A 1 129 ? 3.281 7.206 17.498 1.00 62.75 129 GLY A O 1
ATOM 1003 N N . TYR A 1 130 ? 3.137 8.384 19.377 1.00 55.34 130 TYR A N 1
ATOM 1004 C CA . TYR A 1 130 ? 1.682 8.686 19.418 1.00 55.34 130 TYR A CA 1
ATOM 1005 C C . TYR A 1 130 ? 0.658 7.554 19.660 1.00 55.34 130 TYR A C 1
ATOM 1007 O O . TYR A 1 130 ? -0.394 7.876 20.227 1.00 55.34 130 TYR A O 1
ATOM 1015 N N . SER A 1 131 ? 0.890 6.272 19.347 1.00 56.66 131 SER A N 1
ATOM 1016 C CA . SER A 1 131 ? -0.132 5.239 19.622 1.00 56.66 131 SER A CA 1
ATOM 1017 C C . SER A 1 131 ? 0.084 4.539 20.957 1.00 56.66 131 SER A C 1
ATOM 1019 O O . SER A 1 131 ? 1.076 3.856 21.199 1.00 56.66 131 SER A O 1
ATOM 1021 N N . SER A 1 132 ? -0.911 4.636 21.839 1.00 60.62 132 SER A N 1
ATOM 1022 C CA . SER A 1 132 ? -1.012 3.691 22.951 1.00 60.62 132 SER A CA 1
ATOM 1023 C C . SER A 1 132 ? -1.440 2.319 22.416 1.00 60.62 132 SER A C 1
ATOM 1025 O O . SER A 1 132 ? -2.299 2.230 21.535 1.00 60.62 132 SER A O 1
ATOM 1027 N N . LEU A 1 133 ? -0.909 1.237 22.998 1.00 64.62 133 LEU A N 1
ATOM 1028 C CA . LEU A 1 133 ? -1.357 -0.154 22.777 1.00 64.62 133 LEU A CA 1
ATOM 1029 C C . LEU A 1 133 ? -2.892 -0.318 22.817 1.00 64.62 133 LEU A C 1
ATOM 1031 O O . LEU A 1 133 ? -3.443 -1.249 22.231 1.00 64.62 133 LEU A O 1
ATOM 1035 N N . SER A 1 134 ? -3.586 0.591 23.502 1.00 69.12 134 SER A N 1
ATOM 1036 C CA . SER A 1 134 ? -5.042 0.660 23.596 1.00 69.12 134 SER A CA 1
ATOM 1037 C C . SER A 1 134 ? -5.732 0.881 22.244 1.00 69.12 134 SER A C 1
ATOM 1039 O O . SER A 1 134 ? -6.783 0.288 22.016 1.00 69.12 134 SER A O 1
ATO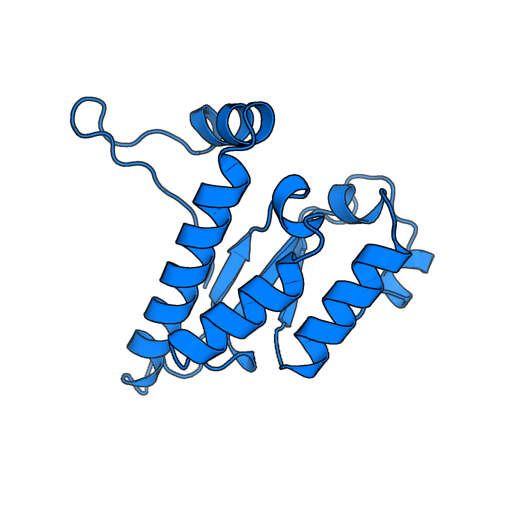M 1041 N N . TYR A 1 135 ? -5.157 1.685 21.340 1.00 70.12 135 TYR A N 1
ATOM 1042 C CA . TYR A 1 135 ? -5.725 1.919 20.004 1.00 70.12 135 TYR A CA 1
ATOM 1043 C C . TYR A 1 135 ? -5.437 0.772 19.040 1.00 70.12 135 TYR A C 1
ATOM 1045 O O . TYR A 1 135 ? -6.314 0.408 18.263 1.00 70.12 135 TYR A O 1
ATOM 1053 N N . LEU A 1 136 ? -4.269 0.133 19.158 1.00 75.19 136 LEU A N 1
ATOM 1054 C CA . LEU A 1 136 ? -3.901 -1.020 18.330 1.00 75.19 136 LEU A CA 1
ATOM 1055 C C . LEU A 1 136 ? -4.955 -2.137 18.396 1.00 75.19 136 LEU A C 1
ATOM 1057 O O . LEU A 1 136 ? -5.312 -2.716 17.378 1.00 75.19 136 LEU A O 1
ATOM 1061 N N . LYS A 1 137 ? -5.524 -2.378 19.585 1.00 78.50 137 LYS A N 1
ATOM 1062 C CA . LYS A 1 137 ? -6.590 -3.375 19.795 1.00 78.50 137 LYS A CA 1
ATOM 1063 C C . LYS A 1 137 ? -7.898 -3.068 19.061 1.00 78.50 137 LYS A C 1
ATOM 1065 O O . LYS A 1 137 ? -8.742 -3.952 18.950 1.00 78.50 137 LYS A O 1
ATOM 1070 N N . ARG A 1 138 ? -8.103 -1.820 18.638 1.00 82.25 138 ARG A N 1
ATOM 1071 C CA . ARG A 1 138 ? -9.317 -1.370 17.945 1.00 82.25 138 ARG A CA 1
ATOM 1072 C C . ARG A 1 138 ? -9.170 -1.435 16.428 1.00 82.25 138 ARG A C 1
ATOM 1074 O O . ARG A 1 138 ? -10.186 -1.497 15.739 1.00 82.25 138 ARG A O 1
ATOM 1081 N N . PHE A 1 139 ? -7.940 -1.414 15.910 1.00 83.31 139 PHE A N 1
ATOM 1082 C CA . PHE A 1 139 ? -7.706 -1.494 14.475 1.00 83.31 139 PHE A CA 1
ATOM 1083 C C . PHE A 1 139 ? -7.952 -2.914 13.968 1.00 83.31 139 PHE A C 1
ATOM 1085 O O . PHE A 1 139 ? -7.491 -3.878 14.582 1.00 83.31 139 PHE A O 1
ATOM 1092 N N . PRO A 1 140 ? -8.656 -3.071 12.838 1.00 82.19 140 PRO A N 1
ATOM 1093 C CA . PRO A 1 140 ? -8.912 -4.376 12.256 1.00 82.19 140 PRO A CA 1
ATOM 1094 C C . PRO A 1 140 ? -7.696 -4.858 11.452 1.00 82.19 140 PRO A C 1
ATOM 1096 O O . PRO A 1 140 ? -7.804 -5.096 10.252 1.00 82.19 140 PRO A O 1
ATOM 1099 N N . LEU A 1 141 ? -6.560 -5.048 12.124 1.00 81.88 141 LEU A N 1
ATOM 1100 C CA . LEU A 1 141 ? -5.369 -5.712 11.580 1.00 81.88 141 LEU A CA 1
ATOM 1101 C C . LEU A 1 141 ? -5.635 -7.204 11.332 1.00 81.88 141 LEU A C 1
ATOM 1103 O O . LEU A 1 141 ? -6.348 -7.830 12.152 1.00 81.88 141 LEU A O 1
#

Secondary structure (DSSP, 8-state):
-EE---EEETTTEEEPHHHHHHHHHHHSTHHHHHHHHHHHHHHHHHHHHTSTTTTT--EEEE--HHHHTSTTHHHHHHHHHHHHT--GGGEEEEEEHHHHTS-HHHHHHHHHHHHHTT-EEEEESTTSSS--HHHHTTS--

pLDDT: mean 92.06, std 9.76, range [55.34, 98.75]

Sequence (141 aa):
AEALVRWQHPEQGAISPAMFIPLAEETGFIIQVGAWVLRRACEQLVLWSHNPAMCHLTLSVNVSAKQFHQKDFAHHVVTTLAQTGANPALLELELTEGMMVRDVEAVIEKMQVLKGHGVRFSLDDFGTGYSSLSYLKRFPL

Radius of gyration: 15.54 Å; chains: 1; bounding box: 33×41×43 Å

Foldseek 3Di:
DEQDDWDQDPPPGTDDCVVCVVVCVVVVVLLVVQLVSLLVQQLVQVVQCVPPVRVPAAYEYEDDLSNLPPPCNLVSNVVSCVVNVHQQLRYEYEAEPVSCQPPVPSNQVSQVSSVVSNHHYDYPPPPPDDDDPVSVVSHPD